Protein AF-A0A7W2ECC8-F1 (afdb_monomer_lite)

Radius of gyration: 15.96 Å; chains: 1; bounding box: 40×41×36 Å

pLDDT: mean 89.16, std 13.58, range [43.62, 98.56]

Foldseek 3Di:
DCVPDVQVPPFDQDWDDDLPDTAPHSVCLVVLVVVLVVVCVVDAAALPDLLRNLQSLLLSLLSQVRSQGGPDCSLVVSVVVSCVSLVVSQKAFFLQQAASLQLLLLSPVCNVPVDSQSNSVRRSRGIGHPVPDPPPGGDPVNHDYDNPCSSVSNVVVNVCCVVDPPDHDDPPPD

InterPro domains:
  IPR003812 Fido domain [PF02661] (1-86)
  IPR003812 Fido domain [PS51459] (1-129)
  IPR036597 Fido-like domain superfamily [G3DSA:1.10.3290.10] (1-127)
  IPR036597 Fido-like domain superfamily [SSF140931] (1-103)

Structure (mmCIF, N/CA/C/O backbone):
data_AF-A0A7W2ECC8-F1
#
_entry.id   AF-A0A7W2ECC8-F1
#
loop_
_atom_site.group_PDB
_atom_site.id
_atom_site.type_symbol
_atom_site.label_atom_id
_atom_site.label_alt_id
_atom_site.label_comp_id
_atom_site.label_asym_id
_atom_site.label_entity_id
_atom_site.label_seq_id
_atom_site.pdbx_PDB_ins_code
_atom_site.Cartn_x
_atom_site.Cartn_y
_atom_site.Cartn_z
_atom_site.occupancy
_atom_site.B_iso_or_equiv
_atom_site.auth_seq_id
_atom_site.auth_comp_id
_atom_site.auth_asym_id
_atom_site.auth_atom_id
_atom_site.pdbx_PDB_model_num
ATOM 1 N N . MET A 1 1 ? -16.442 -7.843 -12.023 1.00 54.94 1 MET A N 1
ATOM 2 C CA . MET A 1 1 ? -15.064 -8.165 -12.494 1.00 54.94 1 MET A CA 1
ATOM 3 C C . MET A 1 1 ? -14.965 -9.648 -12.850 1.00 54.94 1 MET A C 1
ATOM 5 O O . MET A 1 1 ? -14.392 -9.950 -13.888 1.00 54.94 1 MET A O 1
ATOM 9 N N . GLN A 1 2 ? -15.602 -10.532 -12.067 1.00 47.84 2 GLN A N 1
ATOM 10 C CA . GLN A 1 2 ? -15.849 -11.939 -12.431 1.00 47.84 2 GLN A CA 1
ATOM 11 C C . GLN A 1 2 ? -16.675 -12.114 -13.713 1.00 47.84 2 GLN A C 1
ATOM 13 O O . GLN A 1 2 ? -16.413 -13.034 -14.473 1.00 47.84 2 GLN A O 1
ATOM 18 N N . ASP A 1 3 ? -17.562 -11.172 -14.039 1.00 55.41 3 ASP A N 1
ATOM 19 C CA . ASP A 1 3 ? -18.379 -11.243 -15.266 1.00 55.41 3 ASP A CA 1
ATOM 20 C C . ASP A 1 3 ? -17.597 -10.959 -16.565 1.00 55.41 3 ASP A C 1
ATOM 22 O O . ASP A 1 3 ? -18.152 -11.054 -17.655 1.00 55.41 3 ASP A O 1
ATOM 26 N N . ILE A 1 4 ? -16.321 -10.562 -16.459 1.00 58.78 4 ILE A N 1
ATOM 27 C CA . ILE A 1 4 ? -15.485 -10.126 -17.595 1.00 58.78 4 ILE A CA 1
ATOM 28 C C . ILE A 1 4 ? -14.227 -10.993 -17.727 1.00 58.78 4 ILE A C 1
ATOM 30 O O . ILE A 1 4 ? -13.778 -11.260 -18.840 1.00 58.78 4 ILE A O 1
ATOM 34 N N . TYR A 1 5 ? -13.663 -11.455 -16.608 1.00 55.31 5 TYR A N 1
ATOM 35 C CA . TYR A 1 5 ? -12.452 -12.268 -16.597 1.00 55.31 5 TYR A CA 1
ATOM 36 C C . TYR A 1 5 ? -12.646 -13.506 -15.714 1.00 55.31 5 TYR A C 1
ATOM 38 O O . TYR A 1 5 ? -12.815 -13.343 -14.505 1.00 55.31 5 TYR A O 1
ATOM 46 N N . PRO A 1 6 ? -12.566 -14.728 -16.276 1.00 62.09 6 PRO A N 1
ATOM 47 C CA . PRO A 1 6 ? -12.756 -15.967 -15.516 1.00 62.09 6 PRO A CA 1
ATOM 48 C C . PRO A 1 6 ? -11.804 -16.119 -14.321 1.00 62.09 6 PRO A C 1
ATOM 50 O O . PRO A 1 6 ? -12.189 -16.672 -13.304 1.00 62.09 6 PRO A O 1
ATOM 53 N N . TRP A 1 7 ? -10.592 -15.563 -14.417 1.00 62.06 7 TRP A N 1
ATOM 54 C CA . TRP A 1 7 ? -9.559 -15.606 -13.373 1.00 62.06 7 TRP A CA 1
ATOM 55 C C . TRP A 1 7 ? -9.742 -14.551 -12.266 1.00 62.06 7 TRP A C 1
ATOM 57 O O . TRP A 1 7 ? -8.893 -14.409 -11.384 1.00 62.06 7 TRP A O 1
ATOM 67 N N . ALA A 1 8 ? -10.797 -13.732 -12.310 1.00 71.62 8 ALA A N 1
ATOM 68 C CA . ALA A 1 8 ? -10.975 -12.666 -11.331 1.00 71.62 8 ALA A CA 1
ATOM 69 C C . ALA A 1 8 ? -11.223 -13.239 -9.924 1.00 71.62 8 ALA A C 1
ATOM 71 O O . ALA A 1 8 ? -12.264 -13.832 -9.644 1.00 71.62 8 ALA A O 1
ATOM 72 N N . GLY A 1 9 ? -10.277 -12.980 -9.019 1.00 76.50 9 GLY A N 1
ATOM 73 C CA . GLY A 1 9 ? -10.299 -13.487 -7.645 1.00 76.50 9 GLY A CA 1
ATOM 74 C C . GLY A 1 9 ? -9.471 -14.756 -7.437 1.00 76.50 9 GLY A C 1
ATOM 75 O O . GLY A 1 9 ? -9.314 -15.170 -6.294 1.00 76.50 9 GLY A O 1
ATOM 76 N N . GLU A 1 10 ? -8.897 -15.332 -8.495 1.00 89.19 10 GLU A N 1
ATOM 77 C CA . GLU A 1 10 ? -7.998 -16.481 -8.391 1.00 89.19 10 GLU A CA 1
ATOM 78 C C . GLU A 1 10 ? -6.550 -16.040 -8.148 1.00 89.19 10 GLU A C 1
ATOM 80 O O . GLU A 1 10 ? -6.057 -15.080 -8.755 1.00 89.19 10 GLU A O 1
ATOM 85 N N . ILE A 1 11 ? -5.855 -16.764 -7.267 1.00 93.81 11 ILE A N 1
ATOM 86 C CA . ILE A 1 11 ? -4.419 -16.584 -7.045 1.00 93.81 11 ILE A CA 1
ATOM 87 C C . ILE A 1 11 ? -3.664 -16.965 -8.319 1.00 93.81 11 ILE A C 1
ATOM 89 O O . ILE A 1 11 ? -3.924 -17.999 -8.935 1.00 93.81 11 ILE A O 1
ATOM 93 N N . ARG A 1 12 ? -2.717 -16.120 -8.732 1.00 95.19 12 ARG A N 1
ATOM 94 C CA . ARG A 1 12 ? -1.944 -16.365 -9.951 1.00 95.19 12 ARG A CA 1
ATOM 95 C C . ARG A 1 12 ? -1.030 -17.580 -9.801 1.00 95.19 12 ARG A C 1
ATOM 97 O O . ARG A 1 12 ? -0.380 -17.771 -8.778 1.00 95.19 12 ARG A O 1
ATOM 104 N N . THR A 1 13 ? -0.890 -18.321 -10.890 1.00 95.19 13 THR A N 1
ATOM 105 C CA . THR A 1 13 ? 0.068 -19.429 -11.035 1.00 95.19 13 THR A CA 1
ATOM 106 C C . THR A 1 13 ? 1.254 -19.070 -11.935 1.00 95.19 13 THR A C 1
ATOM 108 O O . THR A 1 13 ? 2.213 -19.831 -12.035 1.00 95.19 13 THR A O 1
ATOM 111 N N . GLU A 1 14 ? 1.217 -17.893 -12.563 1.00 94.94 14 GLU A N 1
ATOM 112 C CA . GLU A 1 14 ? 2.273 -17.378 -13.434 1.00 94.94 14 GLU A CA 1
ATOM 113 C C . GLU A 1 14 ? 3.159 -16.353 -12.718 1.00 94.94 14 GLU A C 1
ATOM 115 O O . GLU A 1 14 ? 2.735 -15.638 -11.799 1.00 94.94 14 GLU A O 1
ATOM 120 N N . GLU A 1 15 ? 4.408 -16.265 -13.169 1.00 97.44 15 GLU A N 1
ATOM 121 C CA . GLU A 1 15 ? 5.333 -15.223 -12.741 1.00 97.44 15 GLU A CA 1
ATOM 122 C C . GLU A 1 15 ? 4.916 -13.873 -13.328 1.00 97.44 15 GLU A C 1
ATOM 124 O O . GLU A 1 15 ? 4.554 -13.767 -14.500 1.00 97.44 15 GLU A O 1
ATOM 129 N N . VAL A 1 16 ? 4.982 -12.827 -12.508 1.00 96.06 16 VAL A N 1
ATOM 130 C CA . VAL A 1 16 ? 4.650 -11.461 -12.923 1.00 96.06 16 VAL A CA 1
ATOM 131 C C . VAL A 1 16 ? 5.714 -10.494 -12.432 1.00 96.06 16 VAL A C 1
ATOM 133 O O . VAL A 1 16 ? 6.402 -10.733 -11.436 1.00 96.06 16 VAL A O 1
ATOM 136 N N . GLY A 1 17 ? 5.826 -9.375 -13.135 1.00 94.75 17 GLY A N 1
ATOM 137 C CA . GLY A 1 17 ? 6.694 -8.278 -12.752 1.00 94.75 17 GLY A CA 1
ATOM 138 C C . GLY A 1 17 ? 5.991 -6.940 -12.897 1.00 94.75 17 GLY A C 1
ATOM 139 O O . GLY A 1 17 ? 5.043 -6.789 -13.668 1.00 94.75 17 GLY A O 1
ATOM 140 N N . ALA A 1 18 ? 6.472 -5.961 -12.147 1.00 92.56 18 ALA A N 1
ATOM 141 C CA . ALA A 1 18 ? 6.019 -4.583 -12.217 1.00 92.56 18 ALA A CA 1
ATOM 142 C C . ALA A 1 18 ? 7.182 -3.659 -11.864 1.00 92.56 18 ALA A C 1
ATOM 144 O O . ALA A 1 18 ? 8.016 -4.009 -11.036 1.00 92.56 18 ALA A O 1
ATOM 145 N N . MET A 1 19 ? 7.253 -2.488 -12.499 1.00 91.62 19 MET A N 1
ATOM 146 C CA . MET A 1 19 ? 8.339 -1.518 -12.277 1.00 91.62 19 MET A CA 1
ATOM 147 C C . MET A 1 19 ? 9.755 -2.096 -12.477 1.00 91.62 19 MET A C 1
ATOM 149 O O . MET A 1 19 ? 10.699 -1.684 -11.815 1.00 91.62 19 MET A O 1
ATOM 153 N N . GLY A 1 20 ? 9.910 -3.085 -13.366 1.00 91.81 20 GLY A N 1
ATOM 154 C CA . GLY A 1 20 ? 11.190 -3.776 -13.577 1.00 91.81 20 GLY A CA 1
ATOM 155 C C . GLY A 1 20 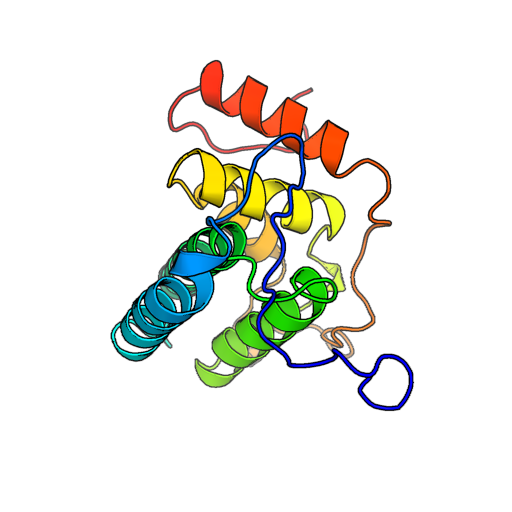? 11.580 -4.758 -12.463 1.00 91.81 20 GLY A C 1
ATOM 156 O O . GLY A 1 20 ? 12.672 -5.316 -12.503 1.00 91.81 20 GLY A O 1
ATOM 157 N N . MET A 1 21 ? 10.700 -4.998 -11.488 1.00 93.62 21 MET A N 1
ATOM 158 C CA . MET A 1 21 ? 10.900 -5.946 -10.394 1.00 93.62 21 MET A CA 1
ATOM 159 C C . MET A 1 21 ? 10.106 -7.229 -10.640 1.00 93.62 21 MET A C 1
ATOM 161 O O . MET A 1 21 ? 8.945 -7.172 -11.053 1.00 93.62 21 MET A O 1
ATOM 165 N N . ALA A 1 22 ? 10.701 -8.381 -10.326 1.00 96.19 22 ALA A N 1
ATOM 166 C CA . ALA A 1 22 ? 9.948 -9.621 -10.165 1.00 96.19 22 ALA A CA 1
ATOM 167 C C . ALA A 1 22 ? 9.128 -9.554 -8.869 1.00 96.19 22 ALA A C 1
ATOM 169 O O . ALA A 1 22 ? 9.634 -9.113 -7.836 1.00 96.19 22 ALA A O 1
ATOM 170 N N . MET A 1 23 ? 7.864 -9.969 -8.929 1.00 97.25 23 MET A N 1
ATOM 171 C CA . MET A 1 23 ? 7.034 -10.125 -7.732 1.00 97.25 23 MET A CA 1
ATOM 172 C C . MET A 1 23 ? 7.329 -11.475 -7.055 1.00 97.25 23 MET A C 1
ATOM 174 O O . MET A 1 23 ? 8.205 -12.222 -7.495 1.00 97.25 23 MET A O 1
ATOM 178 N N . CYS A 1 24 ? 6.605 -11.802 -5.981 1.00 97.44 24 CYS A N 1
ATOM 179 C CA . CYS A 1 24 ? 6.700 -13.104 -5.318 1.00 97.44 24 CYS A CA 1
ATOM 180 C C . CYS A 1 24 ? 6.628 -14.259 -6.337 1.00 97.44 24 CYS A C 1
ATOM 182 O O . CYS A 1 24 ? 5.822 -14.229 -7.270 1.00 97.44 24 CYS A O 1
ATOM 184 N N . ARG A 1 25 ? 7.461 -15.289 -6.178 1.00 97.88 25 ARG A N 1
ATOM 185 C CA . ARG A 1 25 ? 7.407 -16.457 -7.068 1.00 97.88 25 ARG A CA 1
ATOM 186 C C . ARG A 1 25 ? 6.036 -17.109 -6.967 1.00 97.88 25 ARG A C 1
ATOM 188 O O . ARG A 1 25 ? 5.554 -17.312 -5.858 1.00 97.88 25 ARG A O 1
ATOM 195 N N . ALA A 1 26 ? 5.432 -17.459 -8.101 1.00 97.31 26 ALA A N 1
ATOM 196 C CA . ALA A 1 26 ? 4.039 -17.918 -8.148 1.00 97.31 26 ALA A CA 1
ATOM 197 C C . ALA A 1 26 ? 3.743 -19.066 -7.161 1.00 97.31 26 ALA A C 1
ATOM 199 O O . ALA A 1 26 ? 2.750 -19.032 -6.444 1.00 97.31 26 ALA A O 1
ATOM 200 N N . GLN A 1 27 ? 4.671 -20.021 -7.042 1.00 97.88 27 GLN A N 1
ATOM 201 C CA . GLN A 1 27 ? 4.574 -21.162 -6.120 1.00 97.88 27 GLN A CA 1
ATOM 202 C C . GLN A 1 27 ? 4.516 -20.799 -4.621 1.00 97.88 27 GLN A C 1
ATOM 204 O O . GLN A 1 27 ? 4.168 -21.652 -3.813 1.00 97.88 27 GLN A O 1
ATOM 209 N N . TYR A 1 28 ? 4.888 -19.573 -4.236 1.00 98.19 28 TYR A N 1
ATOM 210 C CA . TYR A 1 28 ? 4.892 -19.107 -2.843 1.00 98.19 28 TYR A CA 1
ATOM 211 C C . TYR A 1 28 ? 3.807 -18.069 -2.549 1.00 98.19 28 TYR A C 1
ATOM 213 O O . TYR A 1 28 ? 3.685 -17.641 -1.405 1.00 98.19 28 TYR A O 1
ATOM 221 N N . VAL A 1 29 ? 3.026 -17.650 -3.552 1.00 98.06 29 VAL A N 1
ATOM 222 C CA . VAL A 1 29 ? 2.053 -16.559 -3.396 1.00 98.06 29 VAL A CA 1
ATOM 223 C C . VAL A 1 29 ? 1.016 -16.875 -2.325 1.00 98.06 29 VAL A C 1
ATOM 225 O O . VAL A 1 29 ? 0.715 -15.998 -1.526 1.00 98.06 29 VAL A O 1
ATOM 228 N N . ASP A 1 30 ? 0.507 -18.105 -2.293 1.00 96.31 30 ASP A N 1
ATOM 229 C CA . ASP A 1 30 ? -0.511 -18.543 -1.332 1.00 96.31 30 ASP A CA 1
ATOM 230 C C . ASP A 1 30 ? 0.004 -18.424 0.116 1.00 96.31 30 ASP A C 1
ATOM 232 O O . ASP A 1 30 ? -0.523 -17.653 0.916 1.00 96.31 30 ASP A O 1
ATOM 236 N N . THR A 1 31 ? 1.147 -19.055 0.407 1.00 98.00 31 THR A N 1
ATOM 237 C CA . THR A 1 31 ? 1.795 -19.001 1.727 1.00 98.00 31 THR A CA 1
ATOM 238 C C . THR A 1 31 ? 2.183 -17.579 2.145 1.00 98.00 31 THR A C 1
ATOM 240 O O . THR A 1 31 ? 2.018 -17.198 3.306 1.00 98.00 31 THR A O 1
ATOM 243 N N . GLU A 1 32 ? 2.717 -16.771 1.224 1.00 98.25 32 GLU A N 1
ATOM 244 C CA . GLU A 1 32 ? 3.108 -15.391 1.531 1.00 98.25 32 GLU A CA 1
ATOM 245 C C . GLU A 1 32 ? 1.898 -14.475 1.730 1.00 98.25 32 GLU A C 1
ATOM 247 O O . GLU A 1 32 ? 1.940 -13.587 2.587 1.00 98.25 32 GLU A O 1
ATOM 252 N N . LEU A 1 33 ? 0.806 -14.699 0.994 1.00 97.94 33 LEU A N 1
ATOM 253 C CA . LEU A 1 33 ? -0.449 -13.994 1.214 1.00 97.94 33 LEU A CA 1
ATOM 254 C C . LEU A 1 33 ? -0.993 -14.308 2.609 1.00 97.94 33 LEU A C 1
ATOM 256 O O . LEU A 1 33 ? -1.284 -13.375 3.357 1.00 97.94 33 LEU A O 1
ATOM 260 N N . ASP A 1 34 ? -1.039 -15.581 3.003 1.00 97.94 34 ASP A N 1
ATOM 261 C CA . ASP A 1 34 ? -1.474 -15.996 4.341 1.00 97.94 34 ASP A CA 1
ATOM 262 C C . ASP A 1 34 ? -0.618 -15.378 5.449 1.00 97.94 34 ASP A C 1
ATOM 264 O O . ASP A 1 34 ? -1.141 -14.883 6.457 1.00 97.94 34 ASP A O 1
ATOM 268 N N . ARG A 1 35 ? 0.706 -15.345 5.258 1.00 98.19 35 ARG A N 1
ATOM 269 C CA . ARG A 1 35 ? 1.641 -14.713 6.195 1.00 98.19 35 ARG A CA 1
ATOM 270 C C . ARG A 1 35 ? 1.348 -13.220 6.354 1.00 98.19 35 ARG A C 1
ATOM 272 O O . ARG A 1 35 ? 1.252 -12.734 7.485 1.00 98.19 35 ARG A O 1
ATOM 279 N N . VAL A 1 36 ? 1.205 -12.494 5.243 1.00 97.88 36 VAL A N 1
ATOM 280 C CA . VAL A 1 36 ? 0.945 -11.045 5.244 1.00 97.88 36 VAL A CA 1
ATOM 281 C C . VAL A 1 36 ? -0.431 -10.738 5.835 1.00 97.88 36 VAL A C 1
ATOM 283 O O . VAL A 1 36 ? -0.538 -9.886 6.715 1.00 97.88 36 VAL A O 1
ATOM 286 N N . MET A 1 37 ? -1.474 -11.477 5.452 1.00 97.69 37 MET A N 1
ATOM 287 C CA . MET A 1 37 ? -2.826 -11.295 5.991 1.00 97.69 37 MET A CA 1
ATOM 288 C C . MET A 1 37 ? -2.895 -11.617 7.490 1.00 97.69 37 MET A C 1
ATOM 290 O O . MET A 1 37 ? -3.521 -10.881 8.255 1.00 97.69 37 MET A O 1
ATOM 294 N N . SER A 1 38 ? -2.173 -12.644 7.948 1.00 98.12 38 SER A N 1
ATOM 295 C CA . SER A 1 38 ? -2.040 -12.957 9.377 1.00 98.12 38 SER A CA 1
ATOM 296 C C . SER A 1 38 ? -1.348 -11.842 10.159 1.00 98.12 38 SER A C 1
ATOM 298 O O . SER A 1 38 ? -1.714 -11.569 11.304 1.00 98.12 38 SER A O 1
ATOM 300 N N . ARG A 1 39 ? -0.339 -11.188 9.570 1.00 97.62 39 ARG A N 1
ATOM 301 C CA . ARG A 1 39 ? 0.328 -10.035 10.190 1.00 97.62 39 ARG A CA 1
ATOM 302 C C . ARG A 1 39 ? -0.601 -8.826 10.252 1.00 97.62 39 ARG A C 1
ATOM 304 O O . ARG A 1 39 ? -0.678 -8.195 11.303 1.00 97.62 39 ARG A O 1
ATOM 311 N N . ILE A 1 40 ? -1.320 -8.542 9.167 1.00 97.75 40 ILE A N 1
ATOM 312 C CA . ILE A 1 40 ? -2.323 -7.473 9.100 1.00 97.75 40 ILE A CA 1
ATOM 313 C C . ILE A 1 40 ? -3.354 -7.630 10.223 1.00 97.75 40 ILE A C 1
ATOM 315 O O . ILE A 1 40 ? -3.614 -6.678 10.953 1.00 97.75 40 ILE A O 1
ATOM 319 N N . ALA A 1 41 ? -3.884 -8.840 10.417 1.00 96.50 41 ALA A N 1
ATOM 320 C CA . ALA A 1 41 ? -4.870 -9.114 11.460 1.00 96.50 41 ALA A CA 1
ATOM 321 C C . ALA A 1 41 ? -4.331 -8.897 12.889 1.00 96.50 41 ALA A C 1
ATOM 323 O O . ALA A 1 41 ? -5.081 -8.509 13.781 1.00 96.50 41 ALA A O 1
ATOM 324 N N . LYS A 1 42 ? -3.034 -9.143 13.117 1.00 98.19 42 LYS A N 1
ATOM 325 C CA . LYS A 1 42 ? -2.383 -8.999 14.433 1.00 98.19 42 LYS A CA 1
ATOM 326 C C . LYS A 1 42 ? -1.936 -7.573 14.744 1.00 98.19 42 LYS A C 1
ATOM 328 O O . LYS A 1 42 ? -1.720 -7.258 15.911 1.00 98.19 42 LYS A O 1
ATOM 333 N N . LEU A 1 43 ? -1.754 -6.741 13.723 1.00 97.69 43 LEU A N 1
ATOM 334 C CA . LEU A 1 43 ? -1.241 -5.382 13.859 1.00 97.69 43 LEU A CA 1
ATOM 335 C C . LEU A 1 43 ? -2.159 -4.394 13.123 1.00 97.69 43 LEU A C 1
ATOM 337 O O . LEU A 1 43 ? -1.788 -3.903 12.053 1.00 97.69 43 LEU A O 1
ATOM 341 N N . PRO A 1 44 ? -3.363 -4.120 13.657 1.00 97.12 44 PRO A N 1
ATOM 342 C CA . PRO A 1 44 ? -4.262 -3.135 13.073 1.00 97.12 44 PRO A CA 1
ATOM 343 C C . PRO A 1 44 ? -3.703 -1.710 13.235 1.00 97.12 44 PRO A C 1
ATOM 345 O O . PRO A 1 44 ? -2.921 -1.454 14.158 1.00 97.12 44 PRO A O 1
ATOM 348 N N . PRO A 1 45 ? -4.097 -0.763 12.366 1.00 98.06 45 PRO A N 1
ATOM 349 C CA . PRO A 1 45 ? -3.741 0.639 12.548 1.00 98.06 45 PRO A CA 1
ATOM 350 C C . PRO A 1 45 ? -4.342 1.220 13.835 1.00 98.06 45 PRO A C 1
ATOM 352 O O . PRO A 1 45 ? -5.418 0.817 14.275 1.00 98.06 45 PRO A O 1
ATOM 355 N N . SER A 1 46 ? -3.644 2.197 14.423 1.00 98.19 46 SER A N 1
ATOM 356 C CA . SER A 1 46 ? -4.132 2.943 15.591 1.00 98.19 46 SER A CA 1
ATOM 357 C C . SER A 1 46 ? -5.447 3.662 15.281 1.00 98.19 46 SER A C 1
ATOM 359 O O . SER A 1 46 ? -5.600 4.224 14.200 1.00 98.19 46 SER A O 1
ATOM 361 N N . SER A 1 47 ? -6.371 3.697 16.241 1.00 97.62 47 SER A N 1
ATOM 362 C CA . SER A 1 47 ? -7.628 4.451 16.141 1.00 97.62 47 SER A CA 1
ATOM 363 C C . SER A 1 47 ? -7.558 5.849 16.767 1.00 97.62 47 SER A C 1
ATOM 365 O O . SER A 1 47 ? -8.560 6.556 16.803 1.00 97.62 47 SER A O 1
ATOM 367 N N . SER A 1 48 ? -6.407 6.239 17.322 1.00 96.94 48 SER A N 1
ATOM 368 C CA . SER A 1 48 ? -6.226 7.516 18.033 1.00 96.94 48 SER A CA 1
ATOM 369 C C . SER A 1 48 ? -5.036 8.334 17.536 1.00 96.94 48 SER A C 1
ATOM 371 O O . SER A 1 48 ? -5.024 9.552 17.690 1.00 96.94 48 SER A O 1
ATOM 373 N N . GLU A 1 49 ? -4.042 7.697 16.917 1.00 97.69 49 GLU A N 1
ATOM 374 C CA . GLU A 1 49 ? -2.824 8.354 16.440 1.00 97.69 49 GLU A CA 1
ATOM 375 C C . GLU A 1 49 ? -2.689 8.202 14.924 1.00 97.69 49 GLU A C 1
ATOM 377 O O . GLU A 1 49 ? -2.267 7.155 14.426 1.00 97.69 49 GLU A O 1
ATOM 382 N N . ILE A 1 50 ? -3.007 9.267 14.185 1.00 97.38 50 ILE A N 1
ATOM 383 C CA . ILE A 1 50 ? -3.049 9.248 12.716 1.00 97.38 50 ILE A CA 1
ATOM 384 C C . ILE A 1 50 ? -1.714 8.849 12.078 1.00 97.38 50 ILE A C 1
ATOM 386 O O . ILE A 1 50 ? -1.686 8.025 11.169 1.00 97.38 50 ILE A O 1
ATOM 390 N N . GLU A 1 5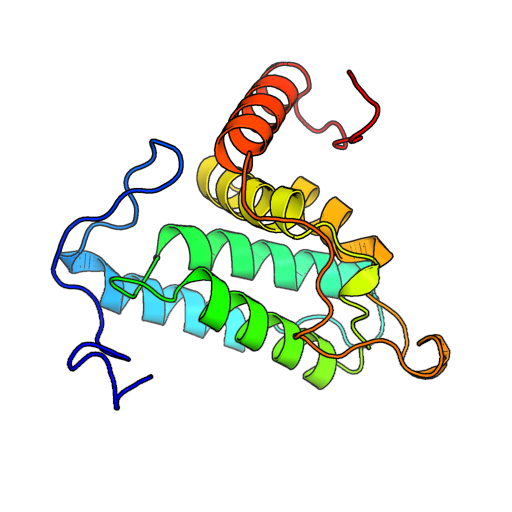1 ? -0.592 9.357 12.593 1.00 97.50 51 GLU A N 1
ATOM 391 C CA . GLU A 1 51 ? 0.741 9.010 12.079 1.00 97.50 51 GLU A CA 1
ATOM 392 C C . GLU A 1 51 ? 1.059 7.525 12.289 1.00 97.50 51 GLU A C 1
ATOM 394 O O . GLU A 1 51 ? 1.717 6.887 11.467 1.00 97.50 51 GLU A O 1
ATOM 399 N N . SER A 1 52 ? 0.573 6.955 13.396 1.00 98.19 52 SER A N 1
ATOM 400 C CA . SER A 1 52 ? 0.714 5.532 13.696 1.00 98.19 52 SER A CA 1
ATOM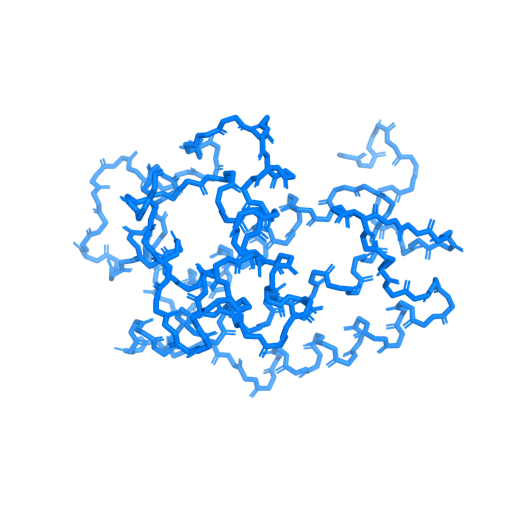 401 C C . SER A 1 52 ? -0.148 4.686 12.762 1.00 98.19 52 SER A C 1
ATOM 403 O O . SER A 1 52 ? 0.342 3.721 12.179 1.00 98.19 52 SER A O 1
ATOM 405 N N . ALA A 1 53 ? -1.396 5.103 12.540 1.00 98.44 53 ALA A N 1
ATOM 406 C CA . ALA A 1 53 ? -2.321 4.454 11.621 1.00 98.44 53 ALA A CA 1
ATOM 407 C C . ALA A 1 53 ? -1.790 4.418 10.181 1.00 98.44 53 ALA A C 1
ATOM 409 O O . ALA A 1 53 ? -1.736 3.350 9.567 1.00 98.44 53 ALA A O 1
ATOM 410 N N . VAL A 1 54 ? -1.348 5.572 9.664 1.00 98.44 54 VAL A N 1
ATOM 411 C CA . VAL A 1 54 ? -0.794 5.695 8.309 1.00 98.44 54 VAL A CA 1
ATOM 412 C C . VAL A 1 54 ? 0.443 4.817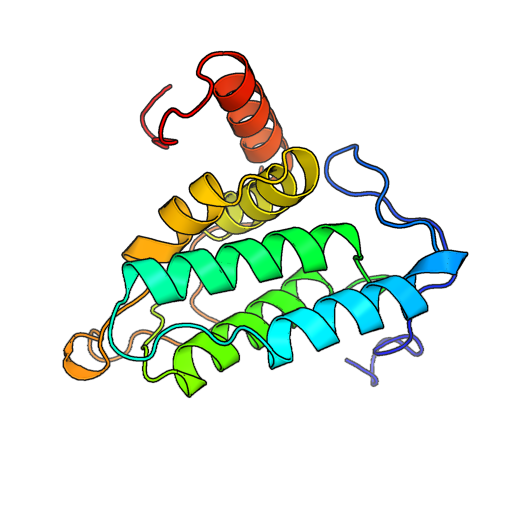 8.163 1.00 98.44 54 VAL A C 1
ATOM 414 O O . VAL A 1 54 ? 0.502 4.025 7.225 1.00 98.44 54 VAL A O 1
ATOM 417 N N . ARG A 1 55 ? 1.389 4.877 9.111 1.00 98.12 55 ARG A N 1
ATOM 418 C CA . ARG A 1 55 ? 2.596 4.039 9.082 1.00 98.12 55 ARG A CA 1
ATOM 419 C C . ARG A 1 55 ? 2.247 2.551 9.001 1.00 98.12 55 ARG A C 1
ATOM 421 O O . ARG A 1 55 ? 2.678 1.894 8.058 1.00 98.12 55 ARG A O 1
ATOM 428 N N . THR A 1 56 ? 1.404 2.046 9.904 1.00 98.56 56 THR A N 1
ATOM 429 C CA . THR A 1 56 ? 0.986 0.634 9.910 1.00 98.56 56 THR A CA 1
ATOM 430 C C . THR A 1 56 ? 0.337 0.210 8.592 1.00 98.56 56 THR A C 1
ATOM 432 O O . THR A 1 56 ? 0.666 -0.844 8.050 1.00 98.56 56 THR A O 1
ATOM 435 N N . VAL A 1 57 ? -0.557 1.031 8.036 1.00 98.50 57 VAL A N 1
ATOM 436 C CA . VAL A 1 57 ? -1.195 0.748 6.741 1.00 98.50 57 VAL A CA 1
ATOM 437 C C . VAL A 1 57 ? -0.170 0.713 5.613 1.00 98.50 57 VAL A C 1
ATOM 439 O O . VAL A 1 57 ? -0.215 -0.176 4.766 1.00 98.50 57 VAL A O 1
ATOM 442 N N . THR A 1 58 ? 0.776 1.648 5.600 1.00 98.56 58 THR A N 1
ATOM 443 C CA . THR A 1 58 ? 1.787 1.733 4.539 1.00 98.56 58 THR A CA 1
ATOM 444 C C . THR A 1 58 ? 2.817 0.608 4.597 1.00 98.56 58 THR A C 1
ATOM 446 O O . THR A 1 58 ? 3.258 0.148 3.540 1.00 98.56 58 THR A O 1
ATOM 449 N N . ASP A 1 59 ? 3.138 0.113 5.796 1.00 98.38 59 ASP A N 1
ATOM 450 C CA . ASP A 1 59 ? 3.937 -1.099 6.000 1.00 98.38 59 ASP A CA 1
ATOM 451 C C . ASP A 1 59 ? 3.239 -2.298 5.352 1.00 98.38 59 ASP A C 1
ATOM 453 O O . ASP A 1 59 ? 3.771 -2.926 4.434 1.00 98.38 59 ASP A O 1
ATOM 457 N N . HIS A 1 60 ? 1.996 -2.565 5.761 1.00 98.56 60 HIS A N 1
ATOM 458 C CA . HIS A 1 60 ? 1.206 -3.683 5.240 1.00 98.56 60 HIS A CA 1
ATOM 459 C C . HIS A 1 60 ? 0.977 -3.593 3.730 1.00 98.56 60 HIS A C 1
ATOM 461 O O . HIS A 1 60 ? 1.018 -4.605 3.029 1.00 98.56 60 HIS A O 1
ATOM 467 N N . TRP A 1 61 ? 0.752 -2.388 3.201 1.00 98.56 61 TRP A N 1
ATOM 468 C CA . TRP A 1 61 ? 0.549 -2.179 1.768 1.00 98.56 61 TRP A CA 1
ATOM 469 C C . TRP A 1 61 ? 1.825 -2.428 0.963 1.00 98.56 61 TRP A C 1
ATOM 471 O O . TRP A 1 61 ? 1.776 -3.035 -0.114 1.00 98.56 61 TRP A O 1
ATOM 481 N N . SER A 1 62 ? 2.980 -2.034 1.490 1.00 97.62 62 SER A N 1
ATOM 482 C CA . SER A 1 62 ? 4.272 -2.333 0.869 1.00 97.62 62 SER A CA 1
ATOM 483 C C . SER A 1 62 ? 4.526 -3.845 0.819 1.00 97.62 62 SER A C 1
ATOM 485 O O . SER A 1 62 ? 4.898 -4.372 -0.230 1.00 97.62 62 SER A O 1
ATOM 487 N N . GLU A 1 63 ? 4.216 -4.580 1.891 1.00 97.25 63 GLU A N 1
ATOM 488 C CA . GLU A 1 63 ? 4.350 -6.046 1.905 1.00 97.25 63 GLU A CA 1
ATOM 489 C C . GLU A 1 63 ? 3.367 -6.742 0.960 1.00 97.25 63 GLU A C 1
ATOM 491 O O . GLU A 1 63 ? 3.754 -7.592 0.159 1.00 97.25 63 GLU A O 1
ATOM 496 N N . LEU A 1 64 ? 2.092 -6.351 0.968 1.00 98.31 64 LEU A N 1
ATOM 497 C CA . LEU A 1 64 ? 1.103 -6.940 0.063 1.00 98.31 64 LEU A CA 1
ATOM 498 C C . LEU A 1 64 ? 1.401 -6.614 -1.414 1.00 98.31 64 LEU A C 1
ATOM 500 O O . LEU A 1 64 ? 1.011 -7.355 -2.323 1.00 98.31 64 LEU A O 1
ATOM 504 N N . THR A 1 65 ? 2.120 -5.518 -1.676 1.00 98.12 65 THR A N 1
ATOM 505 C CA . THR A 1 65 ? 2.553 -5.140 -3.026 1.00 98.12 65 THR A CA 1
ATOM 506 C C . THR A 1 65 ? 3.515 -6.158 -3.632 1.00 98.12 65 THR A C 1
ATOM 508 O O . THR A 1 6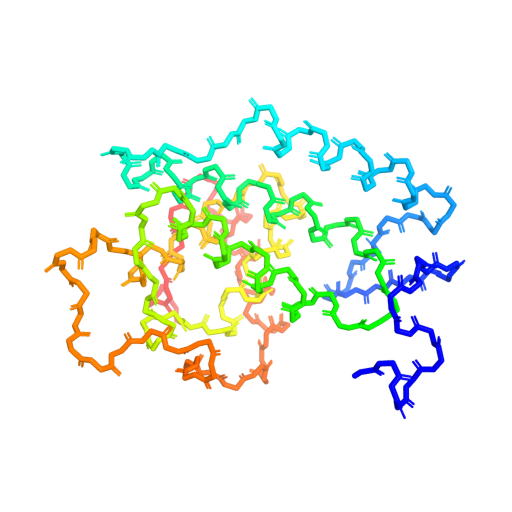5 ? 3.331 -6.476 -4.810 1.00 98.12 65 THR A O 1
ATOM 511 N N . ILE A 1 66 ? 4.477 -6.690 -2.862 1.00 97.25 66 ILE A N 1
ATOM 512 C CA . ILE A 1 66 ? 5.439 -7.679 -3.379 1.00 97.25 66 ILE A CA 1
ATOM 513 C C . ILE A 1 66 ? 4.820 -9.073 -3.544 1.00 97.25 66 ILE A C 1
ATOM 515 O O . ILE A 1 66 ? 5.191 -9.794 -4.470 1.00 97.25 66 ILE A O 1
ATOM 519 N N . VAL A 1 67 ? 3.838 -9.440 -2.707 1.00 98.00 67 VAL A N 1
ATOM 520 C CA . VAL A 1 67 ? 3.077 -10.698 -2.861 1.00 98.00 67 VAL A CA 1
ATOM 521 C C . VAL A 1 67 ? 2.365 -10.721 -4.214 1.00 98.00 67 VAL A C 1
ATOM 523 O O . VAL A 1 67 ? 2.479 -11.684 -4.977 1.00 98.00 67 VAL A O 1
ATOM 526 N N . HIS A 1 68 ? 1.696 -9.613 -4.547 1.00 96.69 68 HIS A N 1
ATOM 527 C CA . HIS A 1 68 ? 1.070 -9.395 -5.851 1.00 96.69 68 HIS A CA 1
ATOM 528 C C . HIS A 1 68 ? 0.154 -10.562 -6.279 1.00 96.69 68 HIS A C 1
ATOM 530 O O . HIS A 1 68 ? 0.415 -11.203 -7.298 1.00 96.69 68 HIS A O 1
ATOM 536 N N . PRO A 1 69 ? -0.879 -10.901 -5.487 1.00 96.25 69 PRO A N 1
ATOM 537 C CA . PRO A 1 69 ? -1.519 -12.216 -5.542 1.00 96.25 69 PRO A CA 1
ATOM 538 C C . PRO A 1 69 ? -2.294 -12.532 -6.828 1.00 96.25 69 PRO A C 1
ATOM 540 O O . PRO A 1 69 ? -2.491 -13.700 -7.149 1.00 96.25 69 PRO A O 1
ATOM 543 N N . PHE A 1 70 ? -2.719 -11.521 -7.584 1.00 94.81 70 PHE A N 1
ATOM 544 C CA . PHE A 1 70 ? -3.566 -11.699 -8.766 1.00 94.81 70 PHE A CA 1
ATOM 545 C C . PHE A 1 70 ? -2.798 -11.461 -10.070 1.00 94.81 70 PHE A C 1
ATOM 547 O O . PHE A 1 70 ? -1.768 -10.784 -10.082 1.00 94.81 70 PHE A O 1
ATOM 554 N N . ARG A 1 71 ? -3.331 -11.952 -11.197 1.00 90.94 71 ARG A N 1
ATOM 555 C CA . ARG A 1 71 ? -2.792 -11.654 -12.540 1.00 90.94 71 ARG A CA 1
ATOM 556 C C . ARG A 1 71 ? -2.928 -10.171 -12.902 1.00 90.94 71 ARG A C 1
ATOM 558 O O . ARG A 1 71 ? -2.000 -9.570 -13.428 1.00 90.94 71 ARG A O 1
ATOM 565 N N . ASP A 1 72 ? -4.082 -9.587 -12.604 1.00 88.19 72 ASP A N 1
ATOM 566 C CA . ASP A 1 72 ? -4.363 -8.155 -12.707 1.00 88.19 72 ASP A CA 1
ATOM 567 C C . ASP A 1 72 ? -5.367 -7.762 -11.608 1.00 88.19 72 ASP A C 1
ATOM 569 O O . ASP A 1 72 ? -5.975 -8.606 -10.954 1.00 88.19 72 ASP A O 1
ATOM 573 N N . GLY A 1 73 ? -5.512 -6.463 -11.353 1.00 89.62 73 GLY A N 1
ATOM 574 C CA . GLY A 1 73 ? -6.426 -5.931 -10.347 1.00 89.62 73 GLY A CA 1
ATOM 575 C C . GLY A 1 73 ? -5.775 -5.659 -8.995 1.00 89.62 73 GLY A C 1
ATOM 576 O O . GLY A 1 73 ? -6.373 -4.930 -8.208 1.00 89.62 73 GLY A O 1
ATOM 577 N N . ASN A 1 74 ? -4.532 -6.101 -8.763 1.00 93.62 74 ASN A N 1
ATOM 578 C CA . ASN A 1 74 ? -3.810 -5.929 -7.493 1.00 93.62 74 ASN A CA 1
ATOM 579 C C . ASN A 1 74 ? -3.896 -4.504 -6.941 1.00 93.62 74 ASN A C 1
ATOM 581 O O . ASN A 1 74 ? -4.311 -4.306 -5.806 1.00 93.62 74 ASN A O 1
ATOM 585 N N . SER A 1 75 ? -3.587 -3.487 -7.750 1.00 91.56 75 SER A N 1
ATOM 586 C CA . SER A 1 75 ? -3.631 -2.098 -7.277 1.00 91.56 75 SER A CA 1
ATOM 587 C C . SER A 1 75 ? -5.035 -1.631 -6.888 1.00 91.56 75 SER A C 1
ATOM 589 O O . SER A 1 75 ? -5.171 -0.851 -5.952 1.00 91.56 75 SER A O 1
ATOM 591 N N . ARG A 1 76 ? -6.080 -2.085 -7.597 1.00 90.56 76 ARG A N 1
ATOM 592 C CA . ARG A 1 76 ? -7.474 -1.713 -7.297 1.00 90.56 76 ARG A CA 1
ATOM 593 C C . ARG A 1 76 ? -7.932 -2.384 -6.004 1.00 90.56 76 ARG A C 1
ATOM 595 O O . ARG A 1 76 ? -8.450 -1.699 -5.129 1.00 90.56 76 ARG A O 1
ATOM 602 N N . THR A 1 77 ? -7.678 -3.685 -5.880 1.00 93.00 77 THR A N 1
ATOM 603 C CA . THR A 1 77 ? -8.031 -4.476 -4.697 1.00 93.00 77 THR A CA 1
ATOM 604 C C . THR A 1 77 ? -7.299 -3.982 -3.455 1.00 93.00 77 THR A C 1
ATOM 606 O O . THR A 1 77 ? -7.935 -3.744 -2.437 1.00 93.00 77 THR A O 1
ATOM 609 N N . GLN A 1 78 ? -5.987 -3.748 -3.543 1.00 96.06 78 GLN A N 1
ATOM 610 C CA . GLN A 1 78 ? -5.199 -3.250 -2.415 1.00 96.06 78 GLN A CA 1
ATOM 611 C C . GLN A 1 78 ? -5.651 -1.853 -1.981 1.00 96.06 78 GLN A C 1
ATOM 613 O O . GLN A 1 78 ? -5.862 -1.632 -0.796 1.00 96.06 78 GLN A O 1
ATOM 618 N N . ARG A 1 79 ? -5.869 -0.924 -2.925 1.00 94.75 79 ARG A N 1
ATOM 619 C CA . ARG A 1 79 ? -6.354 0.423 -2.589 1.00 94.75 79 ARG A CA 1
ATOM 620 C C . ARG A 1 79 ? -7.691 0.376 -1.854 1.00 94.75 79 ARG A C 1
ATOM 622 O O . ARG A 1 79 ? -7.843 1.056 -0.850 1.00 94.75 79 ARG A O 1
ATOM 629 N N . TYR A 1 80 ? -8.634 -0.432 -2.340 1.00 94.12 80 TYR A N 1
ATOM 630 C CA . TYR A 1 80 ? -9.916 -0.625 -1.664 1.00 94.12 80 TYR A CA 1
ATOM 631 C C . TYR A 1 80 ? -9.734 -1.234 -0.268 1.00 94.12 80 TYR A C 1
ATOM 633 O O . TYR A 1 80 ? -10.285 -0.732 0.702 1.00 94.12 80 TYR A O 1
ATOM 641 N N . PHE A 1 81 ? -8.921 -2.283 -0.148 1.00 96.81 81 PHE A N 1
ATOM 642 C CA . PHE A 1 81 ? -8.672 -2.952 1.125 1.00 96.81 81 PHE A CA 1
ATOM 643 C C . PHE A 1 81 ? -8.084 -2.006 2.184 1.00 96.81 81 PHE A C 1
ATOM 645 O O . PHE A 1 81 ? -8.582 -1.959 3.307 1.00 96.81 81 PHE A O 1
ATOM 652 N N . PHE A 1 82 ? -7.071 -1.210 1.829 1.00 97.81 82 PHE A N 1
ATOM 653 C CA . PHE A 1 82 ? -6.438 -0.278 2.765 1.00 97.81 82 PHE A CA 1
ATOM 654 C C . PHE A 1 82 ? -7.267 0.987 3.034 1.00 97.81 82 PHE A C 1
ATOM 656 O O . PHE A 1 82 ? -7.209 1.503 4.147 1.00 97.81 82 PHE A O 1
ATOM 663 N N . ASP A 1 83 ? -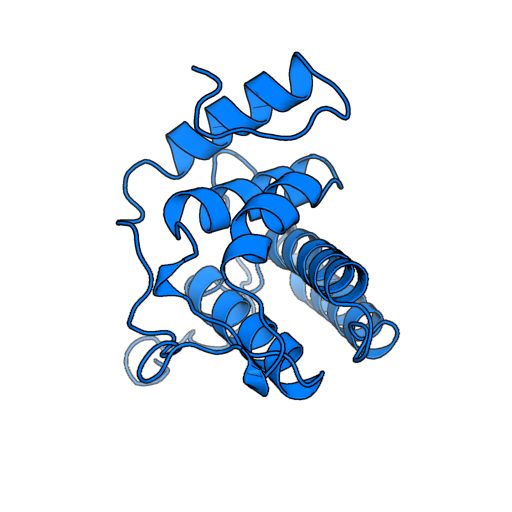8.091 1.441 2.081 1.00 96.00 83 ASP A N 1
ATOM 664 C CA . ASP A 1 83 ? -9.125 2.460 2.334 1.00 96.00 83 ASP A CA 1
ATOM 665 C C . ASP A 1 83 ? -10.095 1.985 3.422 1.00 96.00 83 ASP A C 1
ATOM 667 O O . ASP A 1 83 ? -10.275 2.651 4.441 1.00 96.00 83 ASP A O 1
ATOM 671 N N . GLN A 1 84 ? -10.647 0.780 3.254 1.00 96.31 84 GLN A N 1
ATOM 672 C CA . GLN A 1 84 ? -11.570 0.194 4.222 1.00 96.31 84 GLN A CA 1
ATOM 673 C C . GLN A 1 84 ? -10.902 -0.052 5.577 1.00 96.31 84 GLN A C 1
ATOM 675 O O . GLN A 1 84 ? -11.545 0.127 6.606 1.00 96.31 84 GLN A O 1
ATOM 680 N N . MET A 1 85 ? -9.618 -0.417 5.602 1.00 97.62 85 MET A N 1
ATOM 681 C CA . MET A 1 85 ? -8.865 -0.596 6.844 1.00 97.62 85 MET A CA 1
ATOM 682 C C . MET A 1 85 ? -8.704 0.716 7.624 1.00 97.62 85 MET A C 1
ATOM 684 O O . MET A 1 85 ? -8.922 0.728 8.834 1.00 97.62 85 MET A O 1
ATOM 688 N N . LEU A 1 86 ? -8.362 1.820 6.949 1.00 97.75 86 LEU A N 1
ATOM 689 C CA . LEU A 1 86 ? -8.290 3.144 7.580 1.00 97.75 86 LEU A CA 1
ATOM 690 C C . LEU A 1 86 ? -9.660 3.578 8.112 1.00 97.75 86 LEU A C 1
ATOM 692 O O . LEU A 1 86 ? -9.766 4.000 9.263 1.00 97.75 86 LEU A O 1
ATOM 696 N N . ARG A 1 87 ? -10.717 3.391 7.311 1.00 95.75 87 ARG A N 1
ATOM 697 C CA . ARG A 1 87 ? -12.100 3.698 7.708 1.00 95.75 87 ARG A CA 1
ATOM 698 C C . ARG A 1 87 ? -12.573 2.872 8.896 1.00 95.75 87 ARG A C 1
ATOM 700 O O . ARG A 1 87 ? -13.172 3.419 9.817 1.00 95.75 87 ARG A O 1
ATOM 707 N N . ALA A 1 88 ? -12.265 1.578 8.917 1.00 96.12 88 ALA A N 1
ATOM 708 C CA . ALA A 1 88 ? -12.598 0.692 10.028 1.00 96.12 88 ALA A CA 1
ATOM 709 C C . ALA A 1 88 ? -11.874 1.077 11.329 1.00 96.12 88 ALA A C 1
ATOM 711 O O . ALA A 1 88 ? -12.409 0.853 12.411 1.00 96.12 88 ALA A O 1
ATOM 712 N N . ALA A 1 89 ? -10.692 1.691 11.234 1.00 97.25 89 ALA A N 1
ATOM 713 C CA . ALA A 1 89 ? -9.968 2.238 12.380 1.00 97.25 89 ALA A CA 1
ATOM 714 C C . ALA A 1 89 ? -10.441 3.639 12.808 1.00 97.25 89 ALA A C 1
ATOM 716 O O . ALA A 1 89 ? -9.880 4.209 13.739 1.00 97.25 89 ALA A O 1
ATOM 717 N N . GLY A 1 90 ? -11.481 4.181 12.168 1.00 96.38 90 GLY A N 1
ATOM 718 C CA . GLY A 1 90 ? -12.071 5.468 12.525 1.00 96.38 90 GLY A CA 1
ATOM 719 C C . GLY A 1 90 ? -11.452 6.668 11.814 1.00 96.38 90 GLY A C 1
ATOM 720 O O . GLY A 1 90 ? -11.673 7.788 12.258 1.00 96.38 90 GLY A O 1
ATOM 721 N N . TRP A 1 91 ? -10.708 6.468 10.723 1.00 96.56 91 TRP A N 1
ATOM 722 C CA . TRP A 1 91 ? -10.157 7.559 9.913 1.00 96.56 91 TRP A CA 1
ATOM 723 C C . TRP A 1 91 ? -10.979 7.800 8.649 1.00 96.56 91 TRP A C 1
ATOM 725 O O . TRP A 1 91 ? -11.504 6.877 8.031 1.00 96.56 91 TRP A O 1
ATOM 735 N N . ALA A 1 92 ? -11.052 9.049 8.216 1.00 94.44 92 ALA A N 1
ATOM 736 C CA . ALA A 1 92 ? -11.576 9.406 6.909 1.00 94.44 92 ALA A CA 1
ATOM 737 C C . ALA A 1 92 ? -10.446 9.478 5.872 1.00 94.44 92 ALA A C 1
ATOM 739 O O . ALA A 1 92 ? -9.308 9.818 6.206 1.00 94.44 92 ALA A O 1
ATOM 740 N N . VAL A 1 93 ? -10.767 9.166 4.611 1.00 93.00 93 VAL A N 1
ATOM 741 C CA . VAL A 1 93 ? -9.815 9.220 3.492 1.00 93.00 93 VAL A CA 1
ATOM 742 C C . VAL A 1 93 ? -10.380 10.073 2.360 1.00 93.00 93 VAL A C 1
ATOM 744 O O . VAL A 1 93 ? -11.418 9.741 1.785 1.00 93.00 93 VAL A O 1
ATOM 747 N N . ASP A 1 94 ? -9.665 11.144 2.029 1.00 92.25 94 ASP A N 1
ATOM 748 C CA . ASP A 1 94 ? -9.893 12.015 0.881 1.00 92.25 94 ASP A CA 1
ATOM 749 C C . ASP A 1 94 ? -8.895 11.680 -0.236 1.00 92.25 94 ASP A C 1
ATOM 751 O O . ASP A 1 94 ? -7.748 12.138 -0.260 1.00 92.25 94 ASP A O 1
ATOM 755 N N . TRP A 1 95 ? -9.349 10.876 -1.197 1.00 89.44 95 TRP A N 1
ATOM 756 C CA . TRP A 1 95 ? -8.541 10.468 -2.346 1.00 89.44 95 TRP A CA 1
ATOM 757 C C . TRP A 1 95 ? -8.238 11.609 -3.321 1.00 89.44 95 TRP A C 1
ATOM 759 O O . TRP A 1 95 ? -7.344 11.453 -4.155 1.00 89.44 95 TRP A O 1
ATOM 769 N N . THR A 1 96 ? -8.917 12.756 -3.211 1.00 88.81 96 THR A N 1
ATOM 770 C CA . THR A 1 96 ? -8.582 13.938 -4.015 1.00 88.81 96 THR A CA 1
ATOM 771 C C . THR A 1 96 ? -7.282 14.588 -3.547 1.00 88.81 96 THR A C 1
ATOM 773 O O . THR A 1 96 ? -6.666 15.318 -4.303 1.00 88.81 96 THR A O 1
ATOM 776 N N . ARG A 1 97 ? -6.807 14.303 -2.331 1.00 90.81 97 ARG A N 1
ATOM 777 C CA . ARG A 1 97 ? -5.548 14.856 -1.797 1.00 90.81 97 ARG A CA 1
ATOM 778 C C . ARG A 1 97 ? -4.362 13.907 -1.929 1.00 90.81 97 ARG A C 1
ATOM 780 O O . ARG A 1 97 ? -3.282 14.191 -1.419 1.00 90.81 97 ARG A O 1
ATOM 787 N N . ILE A 1 98 ? -4.569 12.770 -2.588 1.00 91.38 98 ILE A N 1
ATOM 788 C CA . ILE A 1 98 ? -3.564 11.729 -2.773 1.00 91.38 98 ILE A CA 1
ATOM 789 C C . ILE A 1 98 ? -3.255 11.640 -4.262 1.00 91.38 98 ILE A C 1
ATOM 791 O O . ILE A 1 98 ? -4.117 11.288 -5.068 1.00 91.38 98 ILE A O 1
ATOM 795 N N . ASP A 1 99 ? -2.001 11.900 -4.621 1.00 91.50 99 ASP A N 1
ATOM 796 C CA . ASP A 1 99 ? -1.507 11.658 -5.973 1.00 91.50 99 ASP A CA 1
ATOM 797 C C . ASP A 1 99 ? -1.435 10.142 -6.223 1.00 91.50 99 ASP A C 1
ATOM 799 O O . ASP A 1 99 ? -0.594 9.428 -5.664 1.00 91.50 99 ASP A O 1
ATOM 803 N N . ALA A 1 100 ? -2.334 9.629 -7.067 1.00 89.81 100 ALA A N 1
ATOM 804 C CA . ALA A 1 100 ? -2.427 8.206 -7.376 1.00 89.81 100 ALA A CA 1
ATOM 805 C C . ALA A 1 100 ? -1.148 7.646 -8.001 1.00 89.81 100 ALA A C 1
ATOM 807 O O . ALA A 1 100 ? -0.824 6.474 -7.793 1.00 89.81 100 ALA A O 1
ATOM 808 N N . THR A 1 101 ? -0.448 8.452 -8.797 1.00 92.00 101 THR A N 1
ATOM 809 C CA . THR A 1 101 ? 0.758 8.044 -9.516 1.00 92.00 101 THR A CA 1
ATOM 810 C C . THR A 1 101 ? 1.913 7.906 -8.541 1.00 92.00 101 THR A C 1
ATOM 812 O O . THR A 1 101 ? 2.603 6.882 -8.555 1.00 92.00 101 THR A O 1
ATOM 815 N N . GLN A 1 102 ? 2.059 8.863 -7.626 1.00 94.25 102 GLN A N 1
ATOM 816 C CA . GLN A 1 102 ? 3.030 8.778 -6.540 1.00 94.25 102 GLN A CA 1
ATOM 817 C C . GLN A 1 102 ? 2.700 7.653 -5.564 1.00 94.25 102 GLN A C 1
ATOM 819 O O . GLN A 1 102 ? 3.594 6.885 -5.229 1.00 94.25 102 GLN A O 1
ATOM 824 N N . ALA A 1 103 ? 1.437 7.469 -5.169 1.00 94.94 103 ALA A N 1
ATOM 825 C CA . ALA A 1 103 ? 1.054 6.383 -4.264 1.00 94.94 103 ALA A CA 1
ATOM 826 C C . ALA A 1 103 ? 1.327 5.012 -4.906 1.00 94.94 103 ALA A C 1
ATOM 828 O O . ALA A 1 103 ? 1.833 4.087 -4.267 1.00 94.94 103 ALA A O 1
ATOM 829 N N . HIS A 1 104 ? 1.039 4.885 -6.206 1.00 94.88 104 HIS A N 1
ATOM 830 C CA . HIS A 1 104 ? 1.309 3.668 -6.957 1.00 94.88 104 HIS A CA 1
ATOM 831 C C . HIS A 1 104 ? 2.806 3.372 -7.085 1.00 94.88 104 HIS A C 1
ATOM 833 O O . HIS A 1 104 ? 3.179 2.204 -7.014 1.00 94.88 104 HIS A O 1
ATOM 839 N N . ALA A 1 105 ? 3.650 4.385 -7.274 1.00 96.00 105 ALA A N 1
ATOM 840 C CA . ALA A 1 105 ? 5.101 4.228 -7.298 1.00 96.00 105 ALA A CA 1
ATOM 841 C C . ALA A 1 105 ? 5.663 3.913 -5.901 1.00 96.00 105 ALA A C 1
ATOM 843 O O . ALA A 1 105 ? 6.403 2.945 -5.731 1.00 96.00 105 ALA A O 1
ATOM 844 N N . ALA A 1 106 ? 5.253 4.675 -4.887 1.00 97.06 106 ALA A N 1
ATOM 845 C CA . ALA A 1 106 ? 5.783 4.607 -3.532 1.00 97.06 106 ALA A CA 1
ATOM 846 C C . ALA A 1 106 ? 5.543 3.251 -2.853 1.00 97.06 106 ALA A C 1
ATOM 848 O O . ALA A 1 106 ? 6.422 2.768 -2.144 1.00 97.06 106 ALA A O 1
ATOM 849 N N . ARG A 1 107 ? 4.414 2.575 -3.119 1.00 97.50 107 ARG A N 1
ATOM 850 C CA . ARG A 1 107 ? 4.198 1.204 -2.613 1.00 97.50 107 ARG A CA 1
ATOM 851 C C . ARG A 1 107 ? 5.201 0.188 -3.177 1.00 97.50 107 ARG A C 1
ATOM 853 O O . ARG A 1 107 ? 5.535 -0.772 -2.491 1.00 97.50 107 ARG A O 1
ATOM 860 N N . TYR A 1 108 ? 5.692 0.386 -4.407 1.00 97.88 108 TYR A N 1
ATOM 861 C CA . TYR A 1 108 ? 6.750 -0.460 -4.970 1.00 97.88 108 TYR A CA 1
ATOM 862 C C . TYR A 1 108 ? 8.120 -0.096 -4.414 1.00 97.88 108 TYR A C 1
ATOM 864 O O . TYR A 1 108 ? 8.939 -0.989 -4.235 1.00 97.88 108 TYR A O 1
ATOM 872 N N . VAL A 1 109 ? 8.364 1.180 -4.099 1.00 97.44 109 VAL A N 1
ATOM 873 C CA . VAL A 1 109 ? 9.575 1.585 -3.370 1.00 97.44 109 VAL A CA 1
ATOM 874 C C . VAL A 1 109 ? 9.606 0.881 -2.017 1.00 97.44 109 VAL A C 1
ATOM 876 O O . VAL A 1 109 ? 10.561 0.167 -1.742 1.00 97.44 109 VAL A O 1
ATOM 879 N N . GLY A 1 110 ? 8.525 0.967 -1.235 1.00 97.44 110 GLY A N 1
ATOM 880 C CA . GLY A 1 110 ? 8.433 0.276 0.052 1.00 97.44 110 GLY A CA 1
ATOM 881 C C . GLY A 1 110 ? 8.583 -1.239 -0.066 1.00 97.44 110 GLY A C 1
ATOM 882 O O . GLY A 1 110 ? 9.291 -1.843 0.734 1.00 97.44 110 GLY A O 1
ATOM 883 N N . ALA A 1 111 ? 8.005 -1.849 -1.103 1.00 97.50 111 ALA A N 1
ATOM 884 C CA . ALA A 1 111 ? 8.208 -3.264 -1.408 1.00 97.50 111 ALA A CA 1
ATOM 885 C C . ALA A 1 111 ? 9.676 -3.612 -1.728 1.00 97.50 111 ALA A C 1
ATOM 887 O O . ALA A 1 111 ? 10.154 -4.674 -1.339 1.00 97.50 111 ALA A O 1
ATOM 888 N N . ALA A 1 112 ? 10.389 -2.737 -2.443 1.00 96.62 112 ALA A N 1
ATOM 889 C CA . ALA A 1 112 ? 11.776 -2.951 -2.849 1.00 96.62 112 ALA A CA 1
ATOM 890 C C . ALA A 1 112 ? 12.779 -2.712 -1.713 1.00 96.62 112 ALA A C 1
ATOM 892 O O . ALA A 1 112 ? 13.835 -3.342 -1.685 1.00 96.62 112 ALA A O 1
ATOM 893 N N . THR A 1 113 ? 12.480 -1.776 -0.810 1.00 95.19 113 THR A N 1
ATOM 894 C CA . THR A 1 113 ? 13.435 -1.276 0.190 1.00 95.19 113 THR A CA 1
ATOM 895 C C . THR A 1 113 ? 13.065 -1.624 1.626 1.00 95.19 113 THR A C 1
ATOM 897 O O . THR A 1 113 ? 13.824 -1.279 2.527 1.00 95.19 113 THR A O 1
ATOM 900 N N . ALA A 1 114 ? 11.911 -2.262 1.853 1.00 94.44 114 ALA A N 1
ATOM 901 C CA . ALA A 1 114 ? 11.321 -2.464 3.178 1.00 94.44 114 ALA A CA 1
ATOM 902 C C . ALA A 1 114 ? 11.176 -1.153 3.982 1.00 94.44 114 ALA A C 1
ATOM 904 O O . ALA A 1 114 ? 11.308 -1.138 5.203 1.00 94.44 114 ALA A O 1
ATOM 905 N N . ASP A 1 115 ? 10.920 -0.042 3.282 1.00 95.12 115 ASP A N 1
ATOM 906 C CA . ASP A 1 115 ? 10.751 1.288 3.874 1.00 95.12 115 ASP A CA 1
ATOM 907 C C . ASP A 1 115 ? 9.487 1.946 3.300 1.00 95.12 115 ASP A C 1
ATOM 909 O O . ASP A 1 115 ? 9.504 2.440 2.167 1.00 95.12 115 ASP A O 1
ATOM 913 N N . PRO A 1 116 ? 8.375 1.979 4.054 1.00 95.81 116 PRO A N 1
ATOM 914 C CA . PRO A 1 116 ? 7.106 2.494 3.555 1.00 95.81 116 PRO A CA 1
ATOM 915 C C . PRO A 1 116 ? 7.028 4.029 3.577 1.00 95.81 116 PRO A C 1
ATOM 917 O O . PRO A 1 116 ? 5.981 4.585 3.243 1.00 95.81 116 PRO A O 1
ATOM 920 N N . SER A 1 117 ? 8.073 4.737 4.025 1.00 96.25 117 SER A N 1
ATOM 921 C CA . SER A 1 117 ? 7.967 6.156 4.396 1.00 96.25 117 SER A CA 1
ATOM 922 C C . SER A 1 117 ? 7.525 7.057 3.245 1.00 96.25 117 SER A C 1
ATOM 924 O O . SER A 1 117 ? 6.785 8.009 3.477 1.00 96.25 117 SER A O 1
ATOM 926 N N . PHE A 1 118 ? 7.884 6.733 2.000 1.00 96.94 118 PHE A N 1
ATOM 927 C CA . PHE A 1 118 ? 7.390 7.481 0.838 1.00 96.94 118 PHE A CA 1
ATOM 928 C C . PHE A 1 118 ? 5.893 7.278 0.627 1.00 96.94 118 PHE A C 1
ATOM 930 O O . PHE A 1 118 ? 5.180 8.230 0.327 1.00 96.94 118 PHE A O 1
ATOM 937 N N . LEU A 1 119 ? 5.389 6.057 0.823 1.00 97.75 119 LEU A N 1
ATOM 938 C CA . LEU A 1 119 ? 3.956 5.803 0.720 1.00 97.75 119 LEU A CA 1
ATOM 939 C C . LEU A 1 119 ? 3.210 6.511 1.854 1.00 97.75 119 LEU A C 1
ATOM 941 O O . LEU A 1 119 ? 2.159 7.096 1.610 1.00 97.75 119 LEU A O 1
ATOM 945 N N . ALA A 1 120 ? 3.772 6.518 3.067 1.00 97.56 120 ALA A N 1
ATOM 946 C CA . ALA A 1 120 ? 3.210 7.250 4.198 1.00 97.56 120 ALA A CA 1
ATOM 947 C C . ALA A 1 120 ? 3.116 8.753 3.909 1.00 97.56 120 ALA A C 1
ATOM 949 O O . ALA A 1 120 ? 2.061 9.347 4.114 1.00 97.56 120 ALA A O 1
ATOM 950 N N . GLN A 1 121 ? 4.175 9.348 3.357 1.00 95.69 121 GLN A N 1
ATOM 951 C CA . GLN A 1 121 ? 4.207 10.762 2.975 1.00 95.69 121 GLN A CA 1
ATOM 952 C C . GLN A 1 121 ? 3.173 11.101 1.900 1.00 95.69 121 GLN A C 1
ATOM 954 O O . GLN A 1 121 ? 2.513 12.129 2.002 1.00 95.69 121 GLN A O 1
ATOM 959 N N . VAL A 1 122 ? 2.991 10.232 0.903 1.00 95.62 122 VAL A N 1
ATOM 960 C CA . VAL A 1 122 ? 2.004 10.456 -0.164 1.00 95.62 122 VAL A CA 1
ATOM 961 C C . VAL A 1 122 ? 0.565 10.267 0.329 1.00 95.62 122 VAL A C 1
ATOM 963 O O . VAL A 1 122 ? -0.329 10.983 -0.115 1.00 95.62 122 VAL A O 1
ATOM 966 N N . LEU A 1 123 ? 0.314 9.318 1.237 1.00 95.88 123 LEU A N 1
ATOM 967 C CA . LEU A 1 123 ? -1.035 9.068 1.759 1.00 95.88 123 LEU A CA 1
ATOM 968 C C . LEU A 1 123 ? -1.464 10.092 2.807 1.00 95.88 123 LEU A C 1
ATOM 970 O O . LEU A 1 123 ? -2.640 10.447 2.867 1.00 95.88 123 LEU A O 1
ATOM 974 N N . ARG A 1 124 ? -0.536 10.563 3.644 1.00 95.81 124 ARG A N 1
ATOM 975 C CA . ARG A 1 124 ? -0.849 11.364 4.830 1.00 95.81 124 ARG A CA 1
ATOM 976 C C . ARG A 1 124 ? -1.708 12.613 4.564 1.00 95.81 124 ARG A C 1
ATOM 978 O O . ARG A 1 124 ? -2.621 12.835 5.365 1.00 95.81 124 ARG A O 1
ATOM 985 N N . PRO A 1 125 ? -1.495 13.400 3.488 1.00 94.25 125 PRO A N 1
ATOM 986 C CA . PRO A 1 125 ? -2.331 14.559 3.170 1.00 94.25 125 PRO A CA 1
ATOM 987 C C . PRO A 1 125 ? -3.802 14.229 2.903 1.00 94.25 125 PRO A C 1
ATOM 989 O O . PRO A 1 125 ? -4.629 15.134 2.944 1.00 94.25 125 PRO A O 1
ATOM 992 N N . GLY A 1 126 ? -4.126 12.965 2.614 1.00 94.25 126 GLY A N 1
ATOM 993 C CA . GLY A 1 126 ? -5.485 12.490 2.371 1.00 94.25 126 GLY A CA 1
ATOM 994 C C . GLY A 1 126 ? -6.130 11.748 3.536 1.00 94.25 126 GLY A C 1
ATOM 995 O O . GLY A 1 126 ? -7.241 11.267 3.366 1.00 94.25 126 GLY A O 1
ATOM 996 N N . VAL A 1 127 ? -5.482 11.620 4.697 1.00 95.50 127 VAL A N 1
ATOM 997 C CA . VAL A 1 127 ? -6.059 10.929 5.865 1.00 95.50 127 VAL A CA 1
ATOM 998 C C . VAL A 1 127 ? -6.413 11.948 6.948 1.00 95.50 127 VAL A C 1
ATOM 1000 O O . VAL A 1 127 ? -5.612 12.835 7.253 1.00 95.50 127 VAL A O 1
ATOM 1003 N N . PHE A 1 128 ? -7.606 11.814 7.534 1.00 94.31 128 PHE A N 1
ATOM 1004 C CA . PHE A 1 128 ? -8.193 12.789 8.462 1.00 94.31 128 PHE A CA 1
ATOM 1005 C C . PHE A 1 128 ? -8.941 12.121 9.608 1.00 94.31 128 PHE A C 1
ATOM 1007 O O . PHE A 1 128 ? -9.443 11.004 9.463 1.00 94.31 128 PHE A O 1
ATOM 1014 N N . ALA A 1 129 ? -9.093 12.840 10.723 1.00 92.38 129 ALA A N 1
ATOM 1015 C CA . ALA A 1 129 ? -10.155 12.516 11.665 1.00 92.38 129 ALA A CA 1
ATOM 1016 C C . ALA A 1 129 ? -11.524 12.695 10.971 1.00 92.38 129 ALA A C 1
ATOM 1018 O O . ALA A 1 129 ? -11.656 13.574 10.116 1.00 92.38 129 ALA A O 1
ATOM 1019 N N . PRO A 1 130 ? -12.560 11.911 11.320 1.00 86.19 130 PRO A N 1
ATOM 1020 C CA . PRO A 1 130 ? -13.864 11.994 10.659 1.00 86.19 130 PRO A CA 1
ATOM 1021 C C . PRO A 1 130 ? -14.513 13.381 10.721 1.00 86.19 130 PRO A C 1
ATOM 1023 O O . PRO A 1 130 ? -15.247 13.745 9.811 1.00 86.19 130 PRO A O 1
ATOM 1026 N N . THR A 1 131 ? -14.232 14.155 11.772 1.00 86.38 131 THR A N 1
ATOM 1027 C CA . THR A 1 131 ? -14.726 15.530 11.951 1.00 86.38 131 THR A CA 1
ATOM 1028 C C . THR A 1 131 ? -14.075 16.544 11.020 1.00 86.38 131 THR A C 1
ATOM 1030 O O . THR A 1 131 ? -14.620 17.627 10.836 1.00 86.38 131 THR A O 1
ATOM 1033 N N . ASP A 1 132 ? -12.924 16.198 10.445 1.00 85.19 132 ASP A N 1
ATOM 1034 C CA . ASP A 1 132 ? -12.086 17.108 9.664 1.00 85.19 132 ASP A CA 1
ATOM 1035 C C . ASP A 1 132 ? -12.155 16.789 8.161 1.00 85.19 132 ASP A C 1
ATOM 1037 O O . ASP A 1 132 ? -11.432 17.391 7.362 1.00 85.19 132 ASP A O 1
ATOM 1041 N N . LEU A 1 133 ? -12.996 15.822 7.769 1.00 75.88 133 LEU A N 1
ATOM 1042 C CA . LEU A 1 133 ? -13.207 15.474 6.371 1.00 75.88 133 LEU A CA 1
ATOM 1043 C C . LEU A 1 133 ? -13.938 16.633 5.671 1.00 75.88 133 LEU A C 1
ATOM 1045 O O . LEU A 1 133 ? -15.012 17.028 6.126 1.00 75.88 133 LEU A O 1
ATOM 1049 N N . PRO A 1 134 ? -13.395 17.181 4.571 1.00 70.38 134 PRO A N 1
ATOM 1050 C CA . PRO A 1 134 ? -14.094 18.194 3.792 1.00 70.38 134 PRO A CA 1
ATOM 1051 C C . PRO A 1 134 ? -15.434 17.668 3.259 1.00 70.38 134 PRO A C 1
ATOM 1053 O O . PRO A 1 134 ? -15.523 16.532 2.789 1.00 70.38 134 PRO A O 1
ATOM 1056 N N . ASP A 1 135 ? -16.472 18.505 3.292 1.00 65.88 135 ASP A N 1
ATOM 1057 C CA . ASP A 1 135 ? -17.788 18.144 2.763 1.00 65.88 135 ASP A CA 1
ATOM 1058 C C . ASP A 1 135 ? -17.696 17.716 1.290 1.00 65.88 135 ASP A C 1
ATOM 1060 O O . ASP A 1 135 ? -17.164 18.434 0.441 1.00 65.88 135 ASP A O 1
ATOM 1064 N N . GLY A 1 136 ? -18.248 16.540 0.981 1.00 59.97 136 GLY A N 1
ATOM 1065 C CA . GLY A 1 136 ? -18.334 16.026 -0.386 1.00 59.97 136 GLY A CA 1
ATOM 1066 C C . GLY A 1 136 ? -17.048 15.417 -0.949 1.00 59.97 136 GLY A C 1
ATOM 1067 O O . GLY A 1 136 ? -17.061 15.049 -2.119 1.00 59.97 136 GLY A O 1
ATOM 1068 N N . SER A 1 137 ? -15.974 15.268 -0.159 1.00 61.56 137 SER A N 1
ATOM 1069 C CA . SER A 1 137 ? -14.774 14.533 -0.573 1.00 61.56 137 SER A CA 1
ATOM 1070 C C . SER A 1 137 ? -14.704 13.137 0.056 1.00 61.56 137 SER A C 1
ATOM 1072 O O . SER A 1 137 ? -15.193 12.890 1.159 1.00 61.56 137 SER A O 1
ATOM 1074 N N . GLY A 1 138 ? -14.115 12.181 -0.668 1.00 58.09 138 GLY A N 1
ATOM 1075 C CA . GLY A 1 138 ? -13.772 10.870 -0.109 1.00 58.09 138 GLY A CA 1
ATOM 1076 C C . GLY A 1 138 ? -14.295 9.657 -0.863 1.00 58.09 138 GLY A C 1
ATOM 1077 O O . GLY A 1 138 ? -14.131 8.535 -0.371 1.00 58.09 138 GLY A O 1
ATOM 1078 N N . ALA A 1 139 ? -14.872 9.825 -2.057 1.00 66.06 139 ALA A N 1
ATOM 1079 C CA . ALA A 1 139 ? -15.154 8.678 -2.905 1.00 66.06 139 ALA A CA 1
ATOM 1080 C C . ALA A 1 139 ? -13.851 8.139 -3.522 1.00 66.06 139 ALA A C 1
ATOM 1082 O O . ALA A 1 139 ? -13.048 8.865 -4.106 1.00 66.06 139 ALA A O 1
ATOM 1083 N N . LEU A 1 140 ? -13.658 6.819 -3.462 1.00 63.75 140 LEU A N 1
ATOM 1084 C CA . LEU A 1 140 ? -12.523 6.125 -4.093 1.00 63.75 140 LEU A CA 1
ATOM 1085 C C . LEU A 1 140 ? -12.408 6.372 -5.611 1.00 63.75 140 LEU A C 1
ATOM 1087 O O . LEU A 1 140 ? -11.349 6.131 -6.196 1.00 63.75 140 LEU A O 1
ATOM 1091 N N . SER A 1 141 ? -13.495 6.799 -6.259 1.00 62.50 141 SER A N 1
ATOM 1092 C CA . SER A 1 141 ? -13.549 7.158 -7.679 1.00 62.50 141 SER A CA 1
ATOM 1093 C C . SER A 1 141 ? -12.908 8.510 -8.003 1.00 62.50 141 SER A C 1
ATOM 1095 O O . SER A 1 141 ? -12.577 8.738 -9.160 1.00 62.50 141 SER A O 1
ATOM 1097 N N . GLU A 1 142 ? -12.693 9.378 -7.013 1.00 60.88 142 GLU A N 1
ATOM 1098 C CA . GLU A 1 142 ? -12.242 10.769 -7.193 1.00 60.88 142 GLU A CA 1
ATOM 1099 C C . GLU A 1 142 ? -10.717 10.932 -7.067 1.00 60.88 142 GLU A C 1
ATOM 1101 O O . GLU A 1 142 ? -10.213 12.016 -6.785 1.00 60.88 142 GLU A O 1
ATOM 1106 N N . THR A 1 143 ? -9.949 9.852 -7.252 1.00 60.62 143 THR A N 1
ATOM 1107 C CA . THR A 1 143 ? -8.490 9.902 -7.079 1.00 60.62 143 THR A CA 1
ATOM 1108 C C . THR A 1 143 ? -7.837 10.865 -8.077 1.00 60.62 143 THR A C 1
ATOM 1110 O O . THR A 1 143 ? -8.067 10.746 -9.282 1.00 60.62 143 THR A O 1
ATOM 1113 N N . GLN A 1 144 ? -6.970 11.763 -7.601 1.00 55.84 144 GLN A N 1
ATOM 1114 C CA . GLN A 1 144 ? -6.153 12.605 -8.480 1.00 55.84 144 GLN A CA 1
ATOM 1115 C C . GLN A 1 144 ? -5.024 11.799 -9.145 1.00 55.84 144 GLN A C 1
ATOM 1117 O O . GLN A 1 144 ? -4.425 10.922 -8.527 1.00 55.84 144 GLN A O 1
ATOM 1122 N N . GLY A 1 145 ? -4.705 12.121 -10.404 1.00 53.00 145 GLY A N 1
ATOM 1123 C CA . GLY A 1 145 ? -3.559 11.571 -11.143 1.00 53.00 145 GLY A CA 1
ATOM 1124 C C . GLY A 1 145 ? -3.907 10.485 -12.172 1.00 53.00 145 GLY A C 1
ATOM 1125 O O . GLY A 1 145 ? -4.620 9.518 -11.899 1.00 53.00 145 GLY A O 1
ATOM 1126 N N . GLN A 1 146 ? -3.363 10.621 -13.386 1.00 58.00 146 GLN A N 1
ATOM 1127 C CA . GLN A 1 146 ? -3.332 9.544 -14.379 1.00 58.00 146 GLN A CA 1
ATOM 1128 C C . GLN A 1 146 ? -2.127 8.647 -14.095 1.00 58.00 146 GLN A C 1
ATOM 1130 O O . GLN A 1 146 ? -1.018 9.154 -14.006 1.00 58.00 146 GLN A O 1
ATOM 1135 N N . ARG A 1 147 ? -2.306 7.315 -14.056 1.00 61.06 147 ARG A N 1
ATOM 1136 C CA . ARG A 1 147 ? -1.216 6.332 -13.822 1.00 61.06 147 ARG A CA 1
ATOM 1137 C C . ARG A 1 147 ? -0.039 6.423 -14.812 1.00 61.06 147 ARG A C 1
ATOM 1139 O O . ARG A 1 147 ? 0.968 5.738 -14.620 1.00 61.06 147 ARG A O 1
ATOM 1146 N N . ALA A 1 148 ? -0.179 7.199 -15.886 1.00 65.06 148 ALA A N 1
ATOM 1147 C CA . ALA A 1 148 ? 0.912 7.520 -16.792 1.00 65.06 148 ALA A CA 1
ATOM 1148 C C . ALA A 1 148 ? 2.095 8.100 -15.993 1.00 65.06 148 ALA A C 1
ATOM 1150 O O . ALA A 1 148 ? 1.916 8.955 -15.133 1.00 65.06 148 ALA A O 1
ATOM 1151 N N . GLY A 1 149 ? 3.302 7.583 -16.231 1.00 83.31 149 GLY A N 1
ATOM 1152 C CA . GLY A 1 149 ? 4.515 8.046 -15.547 1.00 83.31 149 GLY A CA 1
ATOM 1153 C C . GLY A 1 149 ? 4.816 7.396 -14.190 1.00 83.31 149 GLY A C 1
ATOM 1154 O O . GLY A 1 149 ? 5.855 7.691 -13.610 1.00 83.31 149 GLY A O 1
ATOM 1155 N N . ALA A 1 150 ? 4.000 6.460 -13.681 1.00 88.25 150 ALA A N 1
ATOM 1156 C CA . ALA A 1 150 ? 4.284 5.818 -12.386 1.00 88.25 150 ALA A CA 1
ATOM 1157 C C . ALA A 1 150 ? 5.633 5.070 -12.354 1.00 88.25 150 ALA A C 1
ATOM 1159 O O . ALA A 1 150 ? 6.295 5.040 -11.320 1.00 88.25 150 ALA A O 1
ATOM 1160 N N . ALA A 1 151 ? 6.068 4.509 -13.487 1.00 91.94 151 ALA A N 1
ATOM 1161 C CA . ALA A 1 151 ? 7.397 3.912 -13.607 1.00 91.94 151 ALA A CA 1
ATOM 1162 C C . ALA A 1 151 ? 8.512 4.963 -13.498 1.00 91.94 151 ALA A C 1
ATOM 1164 O O . ALA A 1 151 ? 9.513 4.726 -12.833 1.00 91.94 151 ALA A O 1
ATOM 1165 N N . GLU A 1 152 ? 8.348 6.137 -14.103 1.00 92.81 152 GLU A N 1
ATOM 1166 C CA . GLU A 1 152 ? 9.316 7.234 -14.000 1.00 92.81 152 GLU A CA 1
ATOM 1167 C C . GLU A 1 152 ? 9.389 7.782 -12.569 1.00 92.81 152 GLU A C 1
ATOM 1169 O O . GLU A 1 152 ? 10.476 7.960 -12.025 1.00 92.81 152 GLU A O 1
ATOM 1174 N N . VAL A 1 153 ? 8.236 7.979 -11.920 1.00 93.94 153 VAL A N 1
ATOM 1175 C CA . VAL A 1 153 ? 8.170 8.358 -10.499 1.00 93.94 153 VAL A CA 1
ATOM 1176 C C . VAL A 1 153 ? 8.863 7.312 -9.624 1.00 93.94 153 VAL A C 1
ATOM 1178 O O . VAL A 1 153 ? 9.657 7.678 -8.764 1.00 93.94 153 VAL A O 1
ATOM 1181 N N . PHE A 1 154 ? 8.625 6.020 -9.868 1.00 95.62 154 PHE A N 1
ATOM 1182 C CA . PHE A 1 154 ? 9.295 4.940 -9.141 1.00 95.62 154 PHE A CA 1
ATOM 1183 C C . PHE A 1 154 ? 10.820 5.017 -9.279 1.00 95.62 154 PHE A C 1
ATOM 1185 O O . PHE A 1 154 ? 11.519 4.968 -8.268 1.00 95.62 154 PHE A O 1
ATOM 1192 N N . HIS A 1 155 ? 11.349 5.189 -10.495 1.00 94.56 155 HIS A N 1
ATOM 1193 C CA . HIS A 1 155 ? 12.796 5.296 -10.699 1.00 94.56 155 HIS A CA 1
ATOM 1194 C C . HIS A 1 155 ? 13.388 6.521 -9.996 1.00 94.56 155 HIS A C 1
ATOM 1196 O O . HIS A 1 155 ? 14.414 6.382 -9.331 1.00 94.56 155 HIS A O 1
ATOM 1202 N N . ARG A 1 156 ? 12.715 7.679 -10.062 1.00 94.56 156 ARG A N 1
ATOM 1203 C CA . ARG A 1 156 ? 13.134 8.894 -9.344 1.00 94.56 156 ARG A CA 1
ATOM 1204 C C . ARG A 1 156 ? 13.137 8.695 -7.831 1.00 94.56 156 ARG A C 1
ATOM 1206 O O . ARG A 1 156 ? 14.110 9.042 -7.171 1.00 94.56 156 ARG A O 1
ATOM 1213 N N . MET A 1 157 ? 12.094 8.079 -7.278 1.00 95.69 157 MET A N 1
ATOM 1214 C CA . MET A 1 157 ? 12.039 7.751 -5.852 1.00 95.69 157 MET A CA 1
ATOM 1215 C C . MET A 1 157 ? 13.160 6.783 -5.446 1.00 95.69 157 MET A C 1
ATOM 1217 O O . MET A 1 157 ? 13.825 6.997 -4.435 1.00 95.69 157 MET A O 1
ATOM 1221 N N . MET A 1 158 ? 13.412 5.736 -6.236 1.00 95.69 158 MET A N 1
ATOM 1222 C CA . MET A 1 158 ? 14.502 4.788 -5.978 1.00 95.69 158 MET A CA 1
ATOM 1223 C C . MET A 1 158 ? 15.880 5.457 -6.049 1.00 95.69 158 MET A C 1
ATOM 1225 O O . MET A 1 158 ? 16.746 5.175 -5.223 1.00 95.69 158 MET A O 1
ATOM 1229 N N . GLU A 1 159 ? 16.100 6.346 -7.018 1.00 95.06 159 GLU A N 1
ATOM 1230 C CA . GLU A 1 159 ? 17.325 7.139 -7.124 1.00 95.06 159 GLU A CA 1
ATOM 1231 C C . GLU A 1 159 ? 17.505 8.061 -5.919 1.00 95.06 159 GLU A C 1
ATOM 1233 O O . GLU A 1 159 ? 18.545 8.002 -5.263 1.00 95.06 159 GLU A O 1
ATOM 1238 N N . PHE A 1 160 ? 16.470 8.819 -5.560 1.00 94.81 160 PHE A N 1
ATOM 1239 C CA . PHE A 1 160 ? 16.495 9.687 -4.391 1.00 94.81 160 PHE A CA 1
ATOM 1240 C C . PHE A 1 160 ? 16.779 8.903 -3.110 1.00 94.81 160 PHE A C 1
ATOM 1242 O O . PHE A 1 160 ? 17.619 9.323 -2.321 1.00 94.81 160 PHE A O 1
ATOM 1249 N N . ARG A 1 161 ? 16.141 7.741 -2.908 1.00 92.75 161 ARG A N 1
ATOM 1250 C CA . ARG A 1 161 ? 16.376 6.894 -1.728 1.00 92.75 161 ARG A CA 1
ATOM 1251 C C . ARG A 1 161 ? 17.821 6.409 -1.645 1.00 92.75 161 ARG A C 1
ATOM 1253 O O . ARG A 1 161 ? 18.377 6.352 -0.551 1.00 92.75 161 ARG A O 1
ATOM 1260 N N . ARG A 1 162 ? 18.430 6.060 -2.782 1.00 93.12 162 ARG A N 1
ATOM 1261 C CA . ARG A 1 162 ? 19.848 5.670 -2.839 1.00 93.12 162 ARG A CA 1
ATOM 1262 C C . ARG A 1 162 ? 20.775 6.842 -2.520 1.00 93.12 162 ARG A C 1
ATOM 1264 O O . ARG A 1 162 ? 21.762 6.639 -1.823 1.00 93.12 162 ARG A O 1
ATOM 1271 N N . ALA A 1 163 ? 20.461 8.038 -3.016 1.00 94.00 163 ALA A N 1
ATOM 1272 C CA . ALA A 1 163 ? 21.259 9.241 -2.790 1.00 94.00 163 ALA A CA 1
ATOM 1273 C C . ALA A 1 163 ? 21.094 9.823 -1.372 1.00 94.00 163 ALA A C 1
ATOM 1275 O O . ALA A 1 163 ? 22.045 10.374 -0.823 1.00 94.00 163 ALA A O 1
ATOM 1276 N N . HIS A 1 164 ? 19.916 9.663 -0.760 1.00 92.25 164 HIS A N 1
ATOM 1277 C CA . HIS A 1 164 ? 19.559 10.257 0.530 1.00 92.25 164 HIS A CA 1
ATOM 1278 C C . HIS A 1 164 ? 18.944 9.218 1.489 1.00 92.25 164 HIS A C 1
ATOM 1280 O O . HIS A 1 164 ? 17.739 9.254 1.766 1.00 92.25 164 HIS A O 1
ATOM 1286 N N . PRO A 1 165 ? 19.739 8.269 2.020 1.00 88.81 165 PRO A N 1
ATOM 1287 C CA . PRO A 1 165 ? 19.232 7.247 2.930 1.00 88.81 165 PRO A CA 1
ATOM 1288 C C . PRO A 1 165 ? 18.534 7.861 4.151 1.00 88.81 165 PRO A C 1
ATOM 1290 O O . PRO A 1 165 ? 19.117 8.668 4.872 1.00 88.81 165 PRO A O 1
ATOM 1293 N N . GLY A 1 166 ? 17.275 7.481 4.385 1.00 85.81 166 GLY A N 1
ATOM 1294 C CA . GLY A 1 166 ? 16.483 7.963 5.522 1.00 85.81 166 GLY A CA 1
ATOM 1295 C C . GLY A 1 166 ? 15.860 9.354 5.349 1.00 85.81 166 GLY A C 1
ATOM 1296 O O . GLY A 1 166 ? 15.075 9.759 6.203 1.00 85.81 166 GLY A O 1
ATOM 1297 N N . ALA A 1 167 ? 16.144 10.070 4.257 1.00 89.88 167 ALA A N 1
ATOM 1298 C CA . ALA A 1 167 ? 15.514 11.360 3.991 1.00 89.88 167 ALA A CA 1
ATOM 1299 C C . ALA A 1 167 ? 14.043 11.204 3.575 1.00 89.88 167 ALA A C 1
ATOM 1301 O O . ALA A 1 167 ? 13.635 10.190 2.996 1.00 89.88 167 ALA A O 1
ATOM 1302 N N . ALA A 1 168 ? 13.245 12.233 3.859 1.00 87.75 168 ALA A N 1
ATOM 1303 C CA . ALA A 1 168 ? 11.870 12.318 3.388 1.00 87.75 168 ALA A CA 1
ATOM 1304 C C . ALA A 1 168 ? 11.828 12.615 1.883 1.00 87.75 168 ALA A C 1
ATOM 1306 O O . ALA A 1 168 ? 12.615 13.420 1.389 1.00 87.75 168 ALA A O 1
ATOM 1307 N N . TRP A 1 169 ? 10.902 11.983 1.164 1.00 86.56 169 TRP A N 1
ATOM 1308 C CA . TRP A 1 169 ? 10.625 12.318 -0.226 1.00 86.56 169 TRP A CA 1
ATOM 1309 C C . TRP A 1 169 ? 9.848 13.632 -0.283 1.00 86.56 169 TRP A C 1
ATOM 1311 O O . TRP A 1 169 ? 8.790 13.756 0.333 1.00 86.56 169 TRP A O 1
ATOM 1321 N N . SER A 1 170 ? 10.355 14.599 -1.047 1.00 76.31 170 SER A N 1
ATOM 1322 C CA . SER A 1 170 ? 9.582 15.771 -1.453 1.00 76.31 170 SER A CA 1
ATOM 1323 C C . SER A 1 170 ? 9.380 15.731 -2.973 1.00 76.31 170 SER A C 1
ATOM 1325 O O . SER A 1 170 ? 10.373 15.659 -3.705 1.00 76.31 170 SER A O 1
ATOM 1327 N N . PRO A 1 171 ? 8.128 15.796 -3.468 1.00 60.09 171 PRO A N 1
ATOM 1328 C CA . PRO A 1 171 ? 7.837 15.863 -4.900 1.00 60.09 171 PRO A CA 1
ATOM 1329 C C . PRO A 1 171 ? 8.454 17.093 -5.582 1.00 60.09 171 PRO A C 1
ATOM 1331 O O . PRO A 1 171 ? 8.659 17.069 -6.789 1.00 60.09 171 PRO A O 1
ATOM 1334 N N . GLU A 1 172 ? 8.759 18.143 -4.810 1.00 58.38 172 GLU A N 1
ATOM 1335 C CA . GLU A 1 172 ? 9.371 19.395 -5.277 1.00 58.38 172 GLU A CA 1
ATOM 1336 C C . GLU A 1 172 ? 10.906 19.344 -5.305 1.00 58.38 172 GLU A C 1
ATOM 1338 O O . GLU A 1 172 ? 11.548 20.339 -5.628 1.00 58.38 172 GLU A O 1
ATOM 1343 N N . SER A 1 173 ? 11.520 18.212 -4.938 1.00 49.41 173 SER A N 1
ATOM 1344 C CA . SER A 1 173 ? 12.980 18.148 -4.787 1.00 49.41 173 SER A CA 1
ATOM 1345 C C . SER A 1 173 ? 13.748 18.282 -6.101 1.00 49.41 173 SER A C 1
ATOM 1347 O O . SER A 1 173 ? 14.940 18.557 -6.019 1.00 49.41 173 SER A O 1
ATOM 1349 N N . HIS A 1 174 ? 13.124 18.108 -7.276 1.00 43.62 174 HIS A N 1
ATOM 1350 C CA . HIS A 1 174 ? 13.771 18.233 -8.591 1.00 43.62 174 HIS A CA 1
ATOM 1351 C C . HIS A 1 174 ? 12.783 18.609 -9.700 1.00 43.62 174 HIS A C 1
ATOM 1353 O O . HIS A 1 174 ? 11.823 17.831 -9.913 1.00 43.62 174 HIS A O 1
#

Organism: NCBI:txid2754726

Sequence (174 aa):
MQDIYPWAGEIRTEEVGAMGMAMCRAQYVDTELDRVMSRIAKLPPSSSEIESAVRTVTDHWSELTIVHPFRDGNSRTQRYFFDQMLRAAGWAVDWTRIDATQAHAARYVGAATADPSFLAQVLRPGVFAPTDLPDGSGALSETQGQRAGAAEVFHRMMEFRRAHPGAAWSPESH

Secondary structure (DSSP, 8-state):
-TTT-TTTTPPP-S--EETTEE-S-GGGHHHHHHHHHHHHHHSPPPSS-HHHHHHHHHHHHHHHHHH--SSS-HHHHHHHHHHHHHHHTT-EE-GGGSBHHHHHHHHHHHHHHS-THHHHHHHGGGEE-GGGPPTT---GGG-BS-STTHHHHHHHHHHHHHHSTTPPP-TT--